Protein AF-A0A2P6QV59-F1 (afdb_monomer_lite)

Sequence (169 aa):
MADILKYQPGGKVEHHIDLLVSHLANWLEEEQGKNLLFHTFSNTGWLTYGVMLEKFQKHDPSVMGRIRGCIVDSAPVAAPDPQVWASGFSAAFLKKHSVATKGTTDASESGMDALVDSKAVVAPKPAVTEAALLLVLEKFFEVVLNLPTVNRYSILVLGSLVYFWIGNR

Secondary structure (DSSP, 8-state):
-GGGS---TT-HHHHHHHHHHHHHHHHHHSSTT--EEEEEEHHHHHHHHHHHHHHHHHH-HHHHTTEEEEEEES---SS--HHHHHHHHHHHHHHHT-GGGS--------------------PPPHHHHHHHHHHHHHHHHHHHHTSHHHHHHHHHHHHHHHHHHHHT-

InterPro domains:
  IPR008547 Protein of unknown function DUF829, TMEM53 [PF05705] (15-154)
  IPR008547 Protein of unknown function DUF829, TMEM53 [PTHR12265] (2-152)

Structure (mmCIF, N/CA/C/O backbone):
data_AF-A0A2P6QV59-F1
#
_entry.id   AF-A0A2P6QV59-F1
#
loop_
_atom_site.group_PDB
_atom_site.id
_atom_site.type_symbol
_atom_site.label_atom_id
_atom_site.label_alt_id
_atom_site.label_comp_id
_atom_site.label_asym_id
_atom_site.label_entity_id
_atom_site.label_seq_id
_atom_site.pdbx_PDB_ins_code
_atom_site.Cartn_x
_atom_site.Cartn_y
_atom_site.Cartn_z
_atom_site.occupancy
_atom_site.B_iso_or_equiv
_atom_site.auth_seq_id
_atom_site.auth_comp_id
_atom_site.auth_asym_id
_atom_site.auth_atom_id
_atom_site.pdbx_PDB_model_num
ATOM 1 N N . MET A 1 1 ? 25.075 -3.451 0.360 1.00 31.83 1 MET A N 1
ATOM 2 C CA . MET A 1 1 ? 24.140 -3.605 -0.784 1.00 31.83 1 MET A CA 1
ATOM 3 C C . MET A 1 1 ? 23.416 -4.958 -0.807 1.00 31.83 1 MET A C 1
ATOM 5 O O . MET A 1 1 ? 22.330 -5.010 -1.362 1.00 31.83 1 MET A O 1
ATOM 9 N N . ALA A 1 2 ? 23.940 -6.021 -0.177 1.00 36.75 2 ALA A N 1
ATOM 10 C CA . ALA A 1 2 ? 23.319 -7.356 -0.179 1.00 36.75 2 ALA A CA 1
ATOM 11 C C . ALA A 1 2 ? 22.010 -7.487 0.636 1.00 36.75 2 ALA A C 1
ATOM 13 O O . ALA A 1 2 ? 21.234 -8.405 0.388 1.00 36.75 2 ALA A O 1
ATOM 14 N N . ASP A 1 3 ? 21.731 -6.566 1.564 1.00 37.50 3 ASP A N 1
ATOM 15 C CA . ASP A 1 3 ? 20.544 -6.649 2.432 1.00 37.50 3 ASP A CA 1
ATOM 16 C C . ASP A 1 3 ? 19.242 -6.169 1.773 1.00 37.50 3 ASP A C 1
ATOM 18 O O . ASP A 1 3 ? 18.164 -6.426 2.295 1.00 37.50 3 ASP A O 1
ATOM 22 N N . ILE A 1 4 ? 19.316 -5.489 0.621 1.00 39.91 4 ILE A N 1
ATOM 23 C CA . ILE A 1 4 ? 18.132 -4.979 -0.101 1.00 39.91 4 ILE A CA 1
ATOM 24 C C . ILE A 1 4 ? 17.511 -6.059 -1.009 1.00 39.91 4 ILE A C 1
ATOM 26 O O . ILE A 1 4 ? 16.349 -5.953 -1.385 1.00 39.91 4 ILE A O 1
ATOM 30 N N . LEU A 1 5 ? 18.261 -7.120 -1.330 1.00 38.97 5 LEU A N 1
ATOM 31 C CA . LEU A 1 5 ? 17.834 -8.191 -2.243 1.00 38.97 5 LEU A CA 1
ATOM 32 C C . LEU A 1 5 ? 17.359 -9.467 -1.532 1.00 38.97 5 LEU A C 1
ATOM 34 O O . LEU A 1 5 ? 16.929 -10.409 -2.193 1.00 38.97 5 LEU A O 1
ATOM 38 N N . LYS A 1 6 ? 17.413 -9.522 -0.198 1.00 40.25 6 LYS A N 1
ATOM 39 C CA . LYS A 1 6 ? 16.851 -10.642 0.563 1.00 40.25 6 LYS A CA 1
ATOM 40 C C . LYS A 1 6 ? 15.413 -10.318 0.946 1.00 40.25 6 LYS A C 1
ATOM 42 O O . LYS A 1 6 ? 15.172 -9.704 1.981 1.00 40.25 6 LYS A O 1
ATOM 47 N N . TYR A 1 7 ? 14.458 -10.755 0.126 1.00 45.56 7 TYR A N 1
ATOM 48 C CA . TYR A 1 7 ? 13.090 -10.903 0.614 1.00 45.56 7 TYR A CA 1
ATOM 49 C C . TYR A 1 7 ? 13.104 -11.971 1.715 1.00 45.56 7 TYR A C 1
ATOM 51 O O . TYR A 1 7 ? 13.360 -13.146 1.453 1.00 45.56 7 TYR A O 1
ATOM 59 N N . GLN A 1 8 ? 12.903 -11.541 2.956 1.00 55.38 8 GLN A N 1
ATOM 60 C CA . GLN A 1 8 ? 12.655 -12.416 4.093 1.00 55.38 8 GLN A CA 1
ATOM 61 C C . GLN A 1 8 ? 11.207 -12.178 4.522 1.00 55.38 8 GLN A C 1
ATOM 63 O O . GLN A 1 8 ? 10.878 -11.032 4.838 1.00 55.38 8 GLN A O 1
ATOM 68 N N . PRO A 1 9 ? 10.348 -13.212 4.536 1.00 54.16 9 PRO A N 1
ATOM 69 C CA . PRO A 1 9 ? 9.088 -13.149 5.269 1.00 54.16 9 PRO A CA 1
ATOM 70 C C . PRO A 1 9 ? 9.377 -12.712 6.713 1.00 54.16 9 PRO A C 1
ATOM 72 O O . PRO A 1 9 ? 10.288 -13.252 7.342 1.00 54.16 9 PRO A O 1
ATOM 75 N N . GLY A 1 10 ? 8.674 -11.698 7.216 1.00 60.84 10 GLY A N 1
ATOM 76 C CA . GLY A 1 10 ? 8.990 -11.036 8.487 1.00 60.84 10 GLY A CA 1
ATOM 77 C C . GLY A 1 10 ? 10.141 -10.023 8.414 1.00 60.84 10 GLY A C 1
ATOM 78 O O . GLY A 1 10 ? 10.729 -9.672 9.436 1.00 60.84 10 GLY A O 1
ATOM 79 N N . GLY A 1 11 ? 10.506 -9.559 7.217 1.00 72.19 11 GLY A N 1
ATOM 80 C CA . GLY A 1 11 ? 11.561 -8.565 7.018 1.00 72.19 11 GLY A CA 1
ATOM 81 C C . GLY A 1 11 ? 11.230 -7.193 7.623 1.00 72.19 11 GLY A C 1
ATOM 82 O O . GLY A 1 11 ? 10.103 -6.914 8.030 1.00 72.19 11 GLY A O 1
ATOM 83 N N . LYS A 1 12 ? 12.216 -6.284 7.633 1.00 79.44 12 LYS A N 1
ATOM 84 C CA . LYS A 1 12 ? 12.111 -4.953 8.277 1.00 79.44 12 LYS A CA 1
ATOM 85 C C . LYS A 1 12 ? 10.857 -4.163 7.884 1.00 79.44 12 LYS A C 1
ATOM 87 O O . LYS A 1 12 ? 10.279 -3.486 8.724 1.00 79.44 12 LYS A O 1
ATOM 92 N N . VAL A 1 13 ? 10.443 -4.245 6.618 1.00 78.69 13 VAL A N 1
ATOM 93 C CA . VAL A 1 13 ? 9.254 -3.539 6.117 1.00 78.69 13 VAL A CA 1
ATOM 94 C C . VAL A 1 13 ? 7.976 -4.098 6.738 1.00 78.69 13 VAL A C 1
ATOM 96 O O . VAL A 1 13 ? 7.160 -3.323 7.224 1.00 78.69 13 VAL A O 1
ATOM 99 N N . GLU A 1 14 ? 7.816 -5.423 6.776 1.00 81.50 14 GLU A N 1
ATOM 100 C CA . GLU A 1 14 ? 6.646 -6.060 7.392 1.00 81.50 14 GLU A CA 1
ATOM 101 C C . GLU A 1 14 ? 6.580 -5.735 8.888 1.00 81.50 14 GLU A C 1
ATOM 103 O O . GLU A 1 14 ? 5.526 -5.328 9.372 1.00 81.50 14 GLU A O 1
ATOM 108 N N . HIS A 1 15 ? 7.724 -5.778 9.580 1.00 86.69 15 HIS A N 1
ATOM 109 C CA . HIS A 1 15 ? 7.818 -5.402 10.990 1.00 86.69 15 HIS A CA 1
ATOM 110 C C . HIS A 1 15 ? 7.430 -3.936 11.248 1.00 86.69 15 HIS A C 1
ATOM 112 O O . HIS A 1 15 ? 6.701 -3.644 12.192 1.00 86.69 15 HIS A O 1
ATOM 118 N N . HIS A 1 16 ? 7.873 -3.001 10.401 1.00 87.81 16 HIS A N 1
ATOM 119 C CA . HIS A 1 16 ? 7.471 -1.596 10.524 1.00 87.81 16 HIS A CA 1
ATOM 120 C C . HIS A 1 16 ? 5.971 -1.399 10.292 1.00 87.81 16 HIS A C 1
ATOM 122 O O . HIS A 1 16 ? 5.356 -0.581 10.974 1.00 87.81 16 HIS A O 1
ATOM 128 N N . ILE A 1 17 ? 5.373 -2.150 9.362 1.00 89.75 17 ILE A N 1
ATOM 129 C CA . ILE A 1 17 ? 3.924 -2.119 9.147 1.00 89.75 17 ILE A CA 1
ATOM 130 C C . ILE A 1 17 ? 3.196 -2.674 10.380 1.00 89.75 17 ILE A C 1
ATOM 132 O O . ILE A 1 17 ? 2.216 -2.073 10.809 1.00 89.75 17 ILE A O 1
ATOM 136 N N . ASP A 1 18 ? 3.678 -3.764 10.983 1.00 90.44 18 ASP A N 1
ATOM 137 C CA . ASP A 1 18 ? 3.095 -4.323 12.213 1.00 90.44 18 ASP A CA 1
ATOM 138 C C . ASP A 1 18 ? 3.140 -3.347 13.388 1.00 90.44 18 ASP A C 1
ATOM 140 O O . ASP A 1 18 ? 2.137 -3.164 14.083 1.00 90.44 18 ASP A O 1
ATOM 144 N N . LEU A 1 19 ? 4.277 -2.677 13.584 1.00 92.56 19 LEU A N 1
ATOM 145 C CA . LEU A 1 19 ? 4.409 -1.636 14.601 1.00 92.56 19 LEU A CA 1
ATOM 146 C C . LEU A 1 19 ? 3.448 -0.475 14.337 1.00 92.56 19 LEU A C 1
ATOM 148 O O . LEU A 1 19 ? 2.760 -0.038 15.255 1.00 92.56 19 LEU A O 1
ATOM 152 N N . LEU A 1 20 ? 3.353 -0.007 13.088 1.00 93.25 20 LEU A N 1
ATOM 153 C CA . LEU A 1 20 ? 2.441 1.075 12.718 1.00 93.25 20 LEU A CA 1
ATOM 154 C C . LEU A 1 20 ? 0.977 0.701 12.982 1.00 93.25 20 LEU A C 1
ATOM 156 O O . LEU A 1 20 ? 0.247 1.485 13.582 1.00 93.25 20 LEU A O 1
A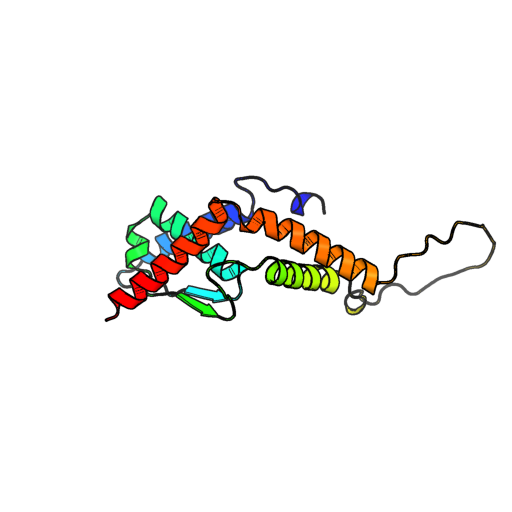TOM 160 N N . VAL A 1 21 ? 0.555 -0.493 12.565 1.00 93.19 21 VAL A N 1
ATOM 161 C CA . VAL A 1 21 ? -0.801 -1.014 12.799 1.00 93.19 21 VAL A CA 1
ATOM 162 C C . VAL A 1 21 ? -1.099 -1.084 14.295 1.00 93.19 21 VAL A C 1
ATOM 164 O O . VAL A 1 21 ? -2.137 -0.592 14.734 1.00 93.19 21 VAL A O 1
ATOM 167 N N . SER A 1 22 ? -0.167 -1.619 15.084 1.00 93.12 22 SER A N 1
ATOM 168 C CA . SER A 1 22 ? -0.324 -1.749 16.537 1.00 93.12 22 SER A CA 1
ATOM 169 C C . SER A 1 22 ? -0.407 -0.384 17.225 1.00 93.12 22 SER A C 1
ATOM 171 O O . SER A 1 22 ? -1.265 -0.163 18.074 1.00 93.12 22 SER A O 1
ATOM 173 N N . HIS A 1 23 ? 0.447 0.563 16.830 1.00 93.94 23 HIS A N 1
ATOM 174 C CA . HIS A 1 23 ? 0.428 1.920 17.372 1.00 93.94 23 HIS A CA 1
ATOM 175 C C . HIS A 1 23 ? -0.869 2.658 17.034 1.00 93.94 23 HIS A C 1
ATOM 177 O O . HIS A 1 23 ? -1.421 3.329 17.900 1.00 93.94 23 HIS A O 1
ATOM 183 N N . LEU A 1 24 ? -1.376 2.522 15.805 1.00 94.12 24 LEU A N 1
ATOM 184 C CA . LEU A 1 24 ? -2.640 3.143 15.407 1.00 94.12 24 LEU A CA 1
ATOM 185 C C . LEU A 1 24 ? -3.830 2.557 16.172 1.00 94.12 24 LEU A C 1
ATOM 187 O O . LEU A 1 24 ? -4.700 3.317 16.588 1.00 94.12 24 LEU A O 1
ATOM 191 N N . ALA A 1 25 ? -3.858 1.239 16.384 1.00 92.00 25 ALA A N 1
ATOM 192 C CA . ALA A 1 25 ? -4.894 0.591 17.186 1.00 92.00 25 ALA A CA 1
ATOM 193 C C . ALA A 1 25 ? -4.870 1.102 18.636 1.00 92.00 25 ALA A C 1
ATOM 195 O O . ALA A 1 25 ? -5.881 1.591 19.133 1.00 92.00 25 ALA A O 1
ATOM 196 N N . ASN A 1 26 ? -3.696 1.111 19.273 1.00 92.31 26 ASN A N 1
ATOM 197 C CA . ASN A 1 26 ? -3.542 1.622 20.638 1.00 92.31 26 ASN A CA 1
ATOM 198 C C . ASN A 1 26 ? -3.949 3.099 20.750 1.00 92.31 26 ASN A C 1
ATOM 200 O O . ASN A 1 26 ? -4.681 3.472 21.662 1.00 92.31 26 ASN A O 1
ATOM 204 N N . TRP A 1 27 ? -3.538 3.932 19.790 1.00 92.69 27 TRP A N 1
ATOM 205 C CA . TRP A 1 27 ? -3.870 5.357 19.778 1.00 92.69 27 TRP A CA 1
ATOM 206 C C . TRP A 1 27 ? -5.380 5.621 19.690 1.00 92.69 27 TRP A C 1
ATOM 208 O O . TRP A 1 27 ? -5.871 6.601 20.258 1.00 92.69 27 TRP A O 1
ATOM 218 N N . LEU A 1 28 ? -6.128 4.752 19.001 1.00 91.44 28 LEU A N 1
ATOM 219 C CA . LEU A 1 28 ? -7.589 4.821 18.941 1.00 91.44 28 LEU A CA 1
ATOM 220 C C . LEU A 1 28 ? -8.256 4.437 20.268 1.00 91.44 28 LEU A C 1
ATOM 222 O O . LEU A 1 28 ? -9.331 4.956 20.565 1.00 91.44 28 LEU A O 1
ATOM 226 N N . GLU A 1 29 ? -7.652 3.555 21.059 1.00 87.31 29 GLU A N 1
ATOM 227 C CA . GLU A 1 29 ? -8.196 3.130 22.355 1.00 87.31 29 GLU A CA 1
ATOM 228 C C . GLU A 1 29 ? -7.988 4.172 23.462 1.00 87.31 29 GLU A C 1
ATOM 230 O O . GLU A 1 29 ? -8.805 4.270 24.374 1.00 87.31 29 GLU A O 1
ATOM 235 N N . GLU A 1 30 ? -6.949 5.005 23.360 1.00 86.69 30 GLU A N 1
ATOM 236 C CA . GLU A 1 30 ? -6.632 6.033 24.363 1.00 86.69 30 GLU A CA 1
ATOM 237 C C . GLU A 1 30 ? -7.757 7.058 24.587 1.00 86.69 30 GLU A C 1
ATOM 239 O O . GLU A 1 30 ? -7.916 7.557 25.698 1.00 86.69 30 GLU A O 1
ATOM 244 N N . GLU A 1 31 ? -8.533 7.400 23.550 1.00 82.62 31 GLU A N 1
ATOM 245 C CA . GLU A 1 31 ? -9.630 8.370 23.664 1.00 82.62 31 GLU A CA 1
ATOM 246 C C . GLU A 1 31 ? -10.846 7.962 22.827 1.00 82.62 31 GLU A C 1
ATOM 248 O O . GLU A 1 31 ? -10.747 7.631 21.640 1.00 82.62 31 GLU A O 1
ATOM 253 N N . GLN A 1 32 ? -12.030 8.060 23.434 1.00 77.38 32 GLN A N 1
ATOM 254 C CA . GLN A 1 32 ? -13.289 7.820 22.737 1.00 77.38 32 GLN A CA 1
ATOM 255 C C . GLN A 1 32 ? -13.541 8.913 21.687 1.00 77.38 32 GLN A C 1
ATOM 257 O O . GLN A 1 32 ? -13.451 10.104 21.972 1.00 77.38 32 GLN A O 1
ATOM 262 N N . GLY A 1 33 ? -13.885 8.500 20.464 1.00 84.12 33 GLY A N 1
ATOM 263 C CA . GLY A 1 33 ? -14.231 9.401 19.356 1.00 84.12 33 GLY A CA 1
ATOM 264 C C . GLY A 1 33 ? -13.126 9.629 18.318 1.00 84.12 33 GLY A C 1
ATOM 265 O O . GLY A 1 33 ? -13.407 10.205 17.263 1.00 84.12 33 GLY A O 1
ATOM 266 N N . LYS A 1 34 ? -11.900 9.137 18.551 1.00 92.81 34 LYS A N 1
ATOM 267 C CA . LYS A 1 34 ? -10.838 9.146 17.534 1.00 92.81 34 LYS A CA 1
ATOM 268 C C . LYS A 1 34 ? -11.208 8.259 16.345 1.00 92.81 34 LYS A C 1
ATOM 270 O O . LYS A 1 34 ? -11.795 7.187 16.495 1.00 92.81 34 LYS A O 1
ATOM 275 N N . ASN A 1 35 ? -10.831 8.720 15.160 1.00 93.00 35 ASN A N 1
ATOM 276 C CA . ASN A 1 35 ? -11.104 8.072 13.887 1.00 93.00 35 ASN A CA 1
ATOM 277 C C . ASN A 1 35 ? -9.886 8.194 12.963 1.00 93.00 35 ASN A C 1
ATOM 279 O O . ASN A 1 35 ? -9.108 9.140 13.085 1.00 93.00 35 ASN A O 1
ATOM 283 N N . LEU A 1 36 ? -9.745 7.266 12.014 1.00 93.62 36 LEU A N 1
ATOM 284 C CA . LEU A 1 36 ? -8.664 7.269 11.027 1.00 93.62 36 LEU A CA 1
ATOM 285 C C . LEU A 1 36 ? -9.163 7.728 9.659 1.00 93.62 36 LEU A C 1
ATOM 287 O O . LEU A 1 36 ? -10.169 7.233 9.150 1.00 93.62 36 LEU A O 1
ATOM 291 N N . LEU A 1 37 ? -8.407 8.625 9.035 1.00 93.38 37 LEU A N 1
ATOM 292 C CA . LEU A 1 37 ? -8.515 8.950 7.618 1.00 93.38 37 LEU A CA 1
ATOM 293 C C . LEU A 1 37 ? -7.142 8.727 6.992 1.00 93.38 37 LEU A C 1
ATOM 295 O O . LEU A 1 37 ? -6.162 9.341 7.412 1.00 93.38 37 LEU A O 1
ATOM 299 N N . PHE A 1 38 ? -7.068 7.845 6.001 1.00 92.81 38 PHE A N 1
ATOM 300 C CA . PHE A 1 38 ? -5.817 7.582 5.300 1.00 92.81 38 PHE A CA 1
ATOM 301 C C . PHE A 1 38 ? -5.691 8.472 4.070 1.00 92.81 38 PHE A C 1
ATOM 303 O O . PHE A 1 38 ? -6.673 8.751 3.386 1.00 92.81 38 PHE A O 1
ATOM 310 N N . HIS A 1 39 ? -4.470 8.893 3.767 1.00 91.44 39 HIS A N 1
ATOM 311 C CA . HIS A 1 39 ? -4.125 9.480 2.483 1.00 91.44 39 HIS A CA 1
ATOM 312 C C . HIS A 1 39 ? -2.977 8.664 1.901 1.00 91.44 39 HIS A C 1
ATOM 314 O O . HIS A 1 39 ? -1.900 8.570 2.489 1.00 91.44 39 HIS A O 1
ATOM 320 N N . THR A 1 40 ? -3.242 8.022 0.771 1.00 88.31 40 THR A N 1
ATOM 321 C CA . THR A 1 40 ? -2.282 7.183 0.061 1.00 88.31 40 THR A CA 1
ATOM 322 C C . THR A 1 40 ? -1.829 7.897 -1.195 1.00 88.31 40 THR A C 1
ATOM 324 O O . THR A 1 40 ? -2.644 8.469 -1.915 1.00 88.31 40 THR A O 1
ATOM 327 N N . PHE A 1 41 ? -0.524 7.849 -1.445 1.00 84.06 41 PHE A N 1
ATOM 328 C CA . PHE A 1 41 ? 0.085 8.402 -2.643 1.00 84.06 41 PHE A CA 1
ATOM 329 C C . PHE A 1 41 ? 0.779 7.291 -3.424 1.00 84.06 41 PHE A C 1
ATOM 331 O O . PHE A 1 41 ? 1.560 6.530 -2.842 1.00 84.06 41 PHE A O 1
ATOM 338 N N . SER A 1 42 ? 0.556 7.233 -4.739 1.00 76.19 42 SER A N 1
ATOM 339 C CA . SER A 1 42 ? 1.106 6.220 -5.659 1.00 76.19 42 SER A CA 1
ATOM 340 C C . SER A 1 42 ? 0.704 4.763 -5.366 1.00 76.19 42 SER A C 1
ATOM 342 O O . SER A 1 42 ? 0.180 4.420 -4.304 1.00 76.19 42 SER A O 1
ATOM 344 N N . ASN A 1 43 ? 0.996 3.866 -6.309 1.00 75.94 43 ASN A N 1
ATOM 345 C CA . ASN A 1 43 ? 0.673 2.438 -6.199 1.00 75.94 43 ASN A CA 1
ATOM 346 C C . ASN A 1 43 ? 1.252 1.766 -4.949 1.00 75.94 43 ASN A C 1
ATOM 348 O O . ASN A 1 43 ? 0.613 0.902 -4.351 1.00 75.94 43 ASN A O 1
ATOM 352 N N . THR A 1 44 ? 2.442 2.183 -4.513 1.00 81.31 44 THR A N 1
ATOM 353 C CA . THR A 1 44 ? 3.063 1.646 -3.298 1.00 81.31 44 THR A CA 1
ATOM 354 C C . THR A 1 44 ? 2.281 2.043 -2.048 1.00 81.31 44 THR A C 1
ATOM 356 O O . THR A 1 44 ? 2.104 1.220 -1.148 1.00 81.31 44 THR A O 1
ATOM 359 N N . GLY A 1 45 ? 1.785 3.285 -1.987 1.00 84.44 45 GLY A N 1
ATOM 360 C CA . GLY A 1 45 ? 0.963 3.762 -0.874 1.00 84.44 45 GLY A CA 1
ATOM 361 C C . GLY A 1 45 ? -0.360 3.007 -0.792 1.00 84.44 45 GLY A C 1
ATOM 362 O O . GLY A 1 45 ? -0.737 2.536 0.279 1.00 84.44 45 GLY A O 1
ATOM 363 N N . TRP A 1 46 ? -1.007 2.812 -1.941 1.00 79.94 46 TRP A N 1
ATOM 364 C CA . TRP A 1 46 ? -2.217 2.000 -2.067 1.00 79.94 46 TRP A CA 1
ATOM 365 C C . TRP A 1 46 ? -2.018 0.555 -1.590 1.00 79.94 46 TRP A C 1
ATOM 367 O O . TRP A 1 46 ? -2.794 0.051 -0.778 1.00 79.94 46 TRP A O 1
ATOM 377 N N . LEU A 1 47 ? -0.953 -0.112 -2.048 1.00 82.31 47 LEU A N 1
ATOM 378 C CA . LEU A 1 47 ? -0.663 -1.494 -1.661 1.00 82.31 47 LEU A CA 1
ATOM 379 C C . LEU A 1 47 ? -0.370 -1.597 -0.160 1.00 82.31 47 LEU A C 1
ATOM 381 O O . LEU A 1 47 ? -0.881 -2.493 0.508 1.00 82.31 47 LEU A O 1
ATOM 385 N N . THR A 1 48 ? 0.393 -0.646 0.384 1.00 87.69 48 THR A N 1
ATOM 386 C CA . THR A 1 48 ? 0.690 -0.584 1.822 1.00 87.69 48 THR A CA 1
ATOM 387 C C . THR A 1 48 ? -0.591 -0.437 2.639 1.00 87.69 48 THR A C 1
ATOM 389 O O . THR A 1 48 ? -0.768 -1.141 3.631 1.00 87.69 48 THR A O 1
ATOM 392 N N . TYR A 1 49 ? -1.521 0.413 2.196 1.00 89.12 49 TYR A N 1
ATOM 393 C CA . TYR A 1 49 ? -2.827 0.544 2.835 1.00 89.12 49 TYR A CA 1
ATOM 394 C C . TYR A 1 49 ? -3.622 -0.768 2.802 1.00 89.12 49 TYR A C 1
ATOM 396 O O . TYR A 1 49 ? -4.162 -1.171 3.829 1.00 89.12 49 TYR A O 1
ATOM 404 N N . GLY A 1 50 ? -3.618 -1.500 1.683 1.00 87.62 50 GLY A N 1
ATOM 405 C CA . GLY A 1 50 ? -4.232 -2.831 1.603 1.00 87.62 50 GLY A CA 1
ATOM 406 C C . GLY A 1 50 ? -3.643 -3.844 2.589 1.00 87.62 50 GLY A C 1
ATOM 407 O O . GLY A 1 50 ? -4.389 -4.586 3.229 1.00 87.62 50 GLY A O 1
ATOM 408 N N . VAL A 1 51 ? -2.320 -3.836 2.773 1.00 88.88 51 VAL A N 1
ATOM 409 C CA . VAL A 1 51 ? -1.643 -4.673 3.781 1.00 88.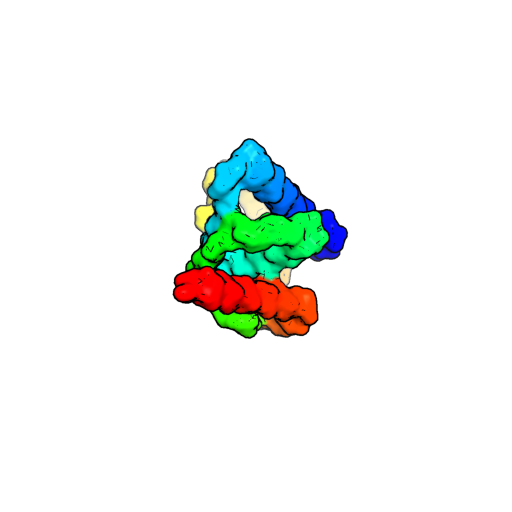88 51 VAL A CA 1
ATOM 410 C C . VAL A 1 51 ? -2.063 -4.273 5.199 1.00 88.88 51 VAL A C 1
ATOM 412 O O . VAL A 1 51 ? -2.332 -5.143 6.029 1.00 88.88 51 VAL A O 1
ATOM 415 N N . MET A 1 52 ? -2.156 -2.971 5.487 1.00 90.75 52 MET A N 1
ATOM 416 C CA . MET A 1 52 ? -2.622 -2.478 6.788 1.00 90.75 52 MET A CA 1
ATOM 417 C C . MET A 1 52 ? -4.070 -2.889 7.066 1.00 90.75 52 MET A C 1
ATOM 419 O O . MET A 1 52 ? -4.353 -3.363 8.162 1.00 90.75 52 MET A O 1
ATOM 423 N N . LEU A 1 53 ? -4.969 -2.772 6.082 1.00 90.50 53 LEU A N 1
ATOM 424 C CA . LEU A 1 53 ? -6.360 -3.220 6.211 1.00 90.50 53 LEU A CA 1
ATOM 425 C C . LEU A 1 53 ? -6.454 -4.714 6.519 1.00 90.50 53 LEU A C 1
ATOM 427 O O . LEU A 1 53 ? -7.211 -5.106 7.405 1.00 90.50 53 LEU A O 1
ATOM 431 N N . GLU A 1 54 ? -5.669 -5.550 5.832 1.00 88.19 54 GLU A N 1
ATOM 432 C CA . GLU A 1 54 ? -5.639 -6.986 6.117 1.00 88.19 54 GLU A CA 1
ATOM 433 C C . GLU A 1 54 ? -5.181 -7.260 7.560 1.00 88.19 54 GLU A C 1
ATOM 435 O O . GLU A 1 54 ? -5.757 -8.109 8.244 1.00 88.19 54 GLU A O 1
ATOM 440 N N . LYS A 1 55 ? -4.168 -6.531 8.046 1.00 90.50 55 LYS A N 1
ATOM 441 C CA . LYS A 1 55 ? -3.671 -6.673 9.420 1.00 90.50 55 LYS A CA 1
ATOM 442 C C . LYS A 1 55 ? -4.693 -6.188 10.449 1.00 90.50 55 LYS A C 1
ATOM 444 O O . LYS A 1 55 ? -4.948 -6.924 11.397 1.00 90.50 55 LYS A O 1
ATOM 449 N N . PHE A 1 56 ? -5.336 -5.035 10.249 1.00 91.31 56 PHE A N 1
ATOM 450 C CA . PHE A 1 56 ? -6.430 -4.584 11.119 1.00 91.31 56 PHE A CA 1
ATOM 451 C C . PHE A 1 56 ? -7.547 -5.627 11.177 1.00 91.31 56 PHE A C 1
ATOM 453 O O . PHE A 1 56 ? -7.937 -6.046 12.259 1.00 91.31 56 PHE A O 1
ATOM 460 N N . GLN A 1 57 ? -7.988 -6.144 10.028 1.00 87.94 57 GLN A N 1
ATOM 461 C CA . GLN A 1 57 ? -9.044 -7.153 9.979 1.00 87.94 57 GLN A CA 1
ATOM 462 C C . GLN A 1 57 ? -8.682 -8.452 10.720 1.00 87.94 57 GLN A C 1
ATOM 464 O O . GLN A 1 57 ? -9.568 -9.099 11.273 1.00 87.94 57 GLN A O 1
ATOM 469 N N . LYS A 1 58 ? -7.407 -8.860 10.721 1.00 86.94 58 LYS A N 1
ATOM 470 C CA . LYS A 1 58 ? -6.954 -10.086 11.399 1.00 86.94 58 LYS A CA 1
ATOM 471 C C . LYS A 1 58 ? -6.698 -9.896 12.893 1.00 86.94 58 LYS A C 1
ATOM 473 O O . LYS A 1 58 ? -6.970 -10.817 13.656 1.00 86.94 58 LYS A O 1
ATOM 478 N N . HIS A 1 59 ? -6.130 -8.759 13.291 1.00 84.06 59 HIS A N 1
ATOM 479 C CA . HIS A 1 59 ? -5.651 -8.535 14.657 1.00 84.06 59 HIS A CA 1
ATOM 480 C C . HIS A 1 59 ? -6.656 -7.794 15.534 1.00 84.06 59 HIS A C 1
ATOM 482 O O . HIS A 1 59 ? -6.851 -8.186 16.680 1.00 84.06 59 HIS A O 1
ATOM 488 N N . ASP A 1 60 ? -7.297 -6.752 15.006 1.00 82.56 60 ASP A N 1
ATOM 489 C CA . ASP A 1 60 ? -8.280 -5.959 15.738 1.00 82.56 60 ASP A CA 1
ATOM 490 C C . ASP A 1 60 ? -9.367 -5.422 14.789 1.00 82.56 60 ASP A C 1
ATOM 492 O O . ASP A 1 60 ? -9.282 -4.298 14.274 1.00 82.56 60 ASP A O 1
ATOM 496 N N . PRO A 1 61 ? -10.418 -6.226 14.540 1.00 84.62 61 PRO A N 1
ATOM 497 C CA . PRO A 1 61 ? -11.504 -5.845 13.647 1.00 84.62 61 PRO A CA 1
ATOM 498 C C . PRO A 1 61 ? -12.245 -4.575 14.080 1.00 84.62 61 PRO A C 1
ATOM 500 O O . PRO A 1 61 ? -12.893 -3.946 13.244 1.00 84.62 61 PRO A O 1
ATOM 503 N N . SER A 1 62 ? -12.171 -4.181 15.358 1.00 86.50 62 SER A N 1
ATOM 504 C CA . SER A 1 62 ? -12.871 -2.995 15.865 1.00 86.50 62 SER A CA 1
ATOM 505 C C . SER A 1 62 ? -12.334 -1.703 15.236 1.00 86.50 62 SER A C 1
ATOM 507 O O . SER A 1 62 ? -13.104 -0.780 14.951 1.00 86.50 62 SER A O 1
ATOM 509 N N . VAL A 1 63 ? -11.037 -1.681 14.900 1.00 89.88 63 VAL A N 1
ATOM 510 C CA . VAL A 1 63 ? -10.372 -0.562 14.221 1.00 89.88 63 VAL A CA 1
ATOM 511 C C . VAL A 1 63 ? -11.002 -0.284 12.859 1.00 89.88 63 VAL A C 1
ATOM 513 O O . VAL A 1 63 ? -11.132 0.878 12.475 1.00 89.88 63 VAL A O 1
ATOM 516 N N . MET A 1 64 ? -11.470 -1.319 12.150 1.00 88.81 64 MET A N 1
ATOM 517 C CA . MET A 1 64 ? -12.094 -1.167 10.829 1.00 88.81 64 MET A CA 1
ATOM 518 C C . MET A 1 64 ? -13.321 -0.249 10.868 1.00 88.81 64 MET A C 1
ATOM 520 O O . MET A 1 64 ? -13.538 0.512 9.928 1.00 88.81 64 MET A O 1
ATOM 524 N N . GLY A 1 65 ? -14.086 -0.261 11.967 1.00 88.00 65 GLY A N 1
ATOM 525 C CA . GLY A 1 65 ? -15.238 0.626 12.159 1.00 88.00 65 GLY A CA 1
ATOM 526 C C . GLY A 1 65 ? -14.870 2.086 12.450 1.00 88.00 65 GLY A C 1
ATOM 527 O O . GLY A 1 65 ? -15.714 2.974 12.319 1.00 88.00 65 GLY A O 1
ATOM 528 N N . ARG A 1 66 ? -13.613 2.352 12.828 1.00 90.81 66 ARG A N 1
ATOM 529 C CA . ARG A 1 66 ? -13.092 3.697 13.121 1.00 90.81 66 ARG A CA 1
ATOM 530 C C . ARG A 1 66 ? -12.347 4.325 11.943 1.00 90.81 66 ARG A C 1
ATOM 532 O O . ARG A 1 66 ? -11.988 5.502 11.997 1.00 90.81 66 ARG A O 1
ATOM 539 N N . ILE A 1 67 ? -12.123 3.581 10.862 1.00 92.69 67 ILE A N 1
ATOM 540 C CA . ILE A 1 67 ? -11.625 4.137 9.601 1.00 92.69 67 ILE A CA 1
ATOM 541 C C . ILE A 1 67 ? -12.801 4.828 8.904 1.00 92.69 67 ILE A C 1
ATOM 543 O O . ILE A 1 67 ? -13.854 4.229 8.728 1.00 92.69 67 ILE A O 1
ATOM 547 N N . ARG A 1 68 ? -12.657 6.101 8.530 1.00 91.81 68 ARG A N 1
ATOM 548 C CA . ARG A 1 68 ? -13.731 6.904 7.902 1.00 91.81 68 ARG A CA 1
ATOM 549 C C . ARG A 1 68 ? -13.562 7.047 6.399 1.00 91.81 68 ARG A C 1
ATOM 551 O O . ARG A 1 68 ? -14.479 7.493 5.716 1.00 91.81 68 ARG A O 1
ATOM 558 N N . GLY A 1 69 ? -12.397 6.664 5.890 1.00 88.38 69 GLY A N 1
ATOM 559 C CA . GLY A 1 69 ? -12.116 6.624 4.468 1.00 88.38 69 GLY A CA 1
ATOM 560 C C . GLY A 1 69 ? -10.626 6.586 4.164 1.00 88.38 69 GLY A C 1
ATOM 561 O O . GLY A 1 69 ? -9.771 6.580 5.058 1.00 88.38 69 GLY A O 1
ATOM 562 N N . CYS A 1 70 ? -10.335 6.589 2.869 1.00 88.88 70 CYS A N 1
ATOM 563 C CA . CYS A 1 70 ? -8.996 6.703 2.322 1.00 88.88 70 CYS A CA 1
ATOM 564 C C . CYS A 1 70 ? -9.037 7.600 1.083 1.00 88.88 70 CYS A C 1
ATOM 566 O O . CYS A 1 70 ? -9.806 7.342 0.158 1.00 88.88 70 CYS A O 1
ATOM 568 N N . ILE A 1 71 ? -8.206 8.639 1.059 1.00 87.75 71 ILE A N 1
ATOM 569 C CA . ILE A 1 71 ? -7.932 9.442 -0.132 1.00 87.75 71 ILE A CA 1
ATOM 570 C C . ILE A 1 71 ? -6.817 8.747 -0.905 1.00 87.75 71 ILE A C 1
ATOM 572 O O . ILE A 1 71 ? -5.830 8.283 -0.328 1.00 87.75 71 ILE A O 1
ATOM 576 N N . VAL A 1 72 ? -7.000 8.649 -2.212 1.00 81.31 72 VAL A N 1
ATOM 577 C CA . VAL A 1 72 ? -6.108 7.921 -3.107 1.00 81.31 72 VAL A CA 1
ATOM 578 C C . VAL A 1 72 ? -5.650 8.911 -4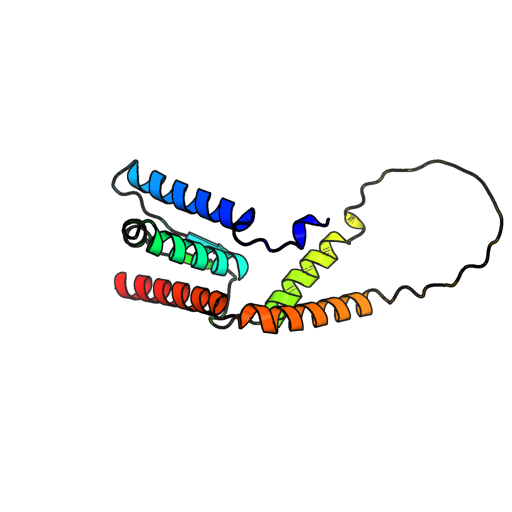.156 1.00 81.31 72 VAL A C 1
ATOM 580 O O . VAL A 1 72 ? -6.387 9.230 -5.086 1.00 81.31 72 VAL A O 1
ATOM 583 N N . ASP A 1 73 ? -4.456 9.448 -3.952 1.00 80.12 73 ASP A N 1
ATOM 584 C CA . ASP A 1 73 ? -3.850 10.424 -4.841 1.00 80.12 73 ASP A CA 1
ATOM 585 C C . ASP A 1 73 ? -2.787 9.734 -5.697 1.00 80.12 73 ASP A C 1
ATOM 587 O O . ASP A 1 73 ? -1.918 9.010 -5.204 1.00 80.12 73 ASP A O 1
ATOM 591 N N . SER A 1 74 ? -2.864 9.940 -7.011 1.00 71.25 74 SER A N 1
ATOM 592 C CA . SER A 1 74 ? -1.839 9.495 -7.961 1.00 71.25 74 SER A CA 1
ATOM 593 C C . SER A 1 74 ? -1.526 7.983 -7.925 1.00 71.25 74 SER A C 1
ATOM 595 O O . SER A 1 74 ? -0.478 7.552 -8.404 1.00 71.25 74 SER A O 1
ATOM 597 N N . ALA A 1 75 ? -2.421 7.165 -7.363 1.00 56.34 75 ALA A N 1
ATOM 598 C CA . ALA A 1 75 ? -2.324 5.709 -7.247 1.00 56.34 75 ALA A CA 1
ATOM 599 C C . ALA A 1 75 ? -3.478 5.055 -8.037 1.00 56.34 75 ALA A C 1
ATOM 601 O O . ALA A 1 75 ? -4.604 5.054 -7.535 1.00 56.34 75 ALA A O 1
ATOM 602 N N . PRO A 1 76 ? -3.271 4.577 -9.284 1.00 58.66 76 PRO A N 1
ATOM 603 C CA . PRO A 1 76 ? -4.381 4.229 -10.163 1.00 58.66 76 PRO A CA 1
ATOM 604 C C . PRO A 1 76 ? -4.485 2.730 -10.512 1.00 58.66 76 PRO A C 1
ATOM 606 O O . PRO A 1 76 ? -3.508 1.989 -10.513 1.00 58.66 76 PRO A O 1
ATOM 609 N N . VAL A 1 77 ? -5.705 2.360 -10.928 1.00 56.75 77 VAL A N 1
ATOM 610 C CA . VAL A 1 77 ? -6.133 1.105 -11.582 1.00 56.75 77 VAL A CA 1
ATOM 611 C C . VAL A 1 77 ? -6.196 -0.135 -10.670 1.00 56.75 77 VAL A C 1
ATOM 613 O O . VAL A 1 77 ? -5.207 -0.610 -10.128 1.00 56.75 77 VAL A O 1
ATOM 616 N N . ALA A 1 78 ? -7.405 -0.708 -10.562 1.00 57.09 78 ALA A N 1
ATOM 617 C CA . ALA A 1 78 ? -7.705 -1.970 -9.867 1.00 57.09 78 ALA A CA 1
ATOM 618 C C . ALA A 1 78 ? -6.782 -3.136 -10.275 1.00 57.09 78 ALA A C 1
ATOM 620 O O . ALA A 1 78 ? -6.484 -4.016 -9.469 1.00 57.09 78 ALA A O 1
ATOM 621 N N . ALA A 1 79 ? -6.340 -3.112 -11.532 1.00 66.75 79 ALA A N 1
ATOM 622 C CA . ALA A 1 79 ? -5.334 -3.987 -12.103 1.00 66.75 79 ALA A CA 1
ATOM 623 C C . ALA A 1 79 ? -3.990 -3.236 -12.181 1.00 66.75 79 ALA A C 1
ATOM 625 O O . ALA A 1 79 ? -3.855 -2.317 -12.991 1.00 66.75 79 ALA A O 1
ATOM 626 N N . PRO A 1 80 ? -3.001 -3.587 -11.348 1.00 70.69 80 PRO A N 1
ATOM 627 C CA . PRO A 1 80 ? -1.705 -2.930 -11.388 1.00 70.69 80 PRO A CA 1
ATOM 628 C C . PRO A 1 80 ? -0.988 -3.226 -12.718 1.00 70.69 80 PRO A C 1
ATOM 630 O O . PRO A 1 80 ? -0.830 -4.382 -13.103 1.00 70.69 80 PRO A O 1
ATOM 633 N N . ASP A 1 81 ? -0.553 -2.171 -13.411 1.00 81.31 81 ASP A N 1
ATOM 634 C CA . ASP A 1 81 ? 0.144 -2.253 -14.702 1.00 81.31 81 ASP A CA 1
ATOM 635 C C . ASP A 1 81 ? 1.664 -2.452 -14.500 1.00 81.31 81 ASP A C 1
ATOM 637 O O . ASP A 1 81 ? 2.319 -1.576 -13.913 1.00 81.31 81 ASP A O 1
ATOM 641 N N . PRO A 1 82 ? 2.255 -3.561 -14.992 1.00 84.56 82 PRO A N 1
ATOM 642 C CA . PRO A 1 82 ? 3.695 -3.804 -14.925 1.00 84.56 82 PRO A CA 1
ATOM 643 C C . PRO A 1 82 ? 4.553 -2.669 -15.488 1.00 84.56 82 PRO A C 1
ATOM 645 O O . PRO A 1 82 ? 5.611 -2.382 -14.927 1.00 84.56 82 PRO A O 1
ATOM 648 N N . GLN A 1 83 ? 4.099 -1.989 -16.545 1.00 84.88 83 GLN A N 1
ATOM 649 C CA . GLN A 1 83 ? 4.855 -0.916 -17.189 1.00 84.88 83 GLN A CA 1
ATOM 650 C C . GLN A 1 83 ? 4.965 0.323 -16.294 1.00 84.88 83 GLN A C 1
ATOM 652 O O . GLN A 1 83 ? 6.031 0.943 -16.202 1.00 84.88 83 GLN A O 1
ATOM 657 N N . VAL A 1 84 ? 3.890 0.663 -15.577 1.00 82.31 84 VAL A N 1
ATOM 658 C CA . VAL A 1 84 ? 3.869 1.787 -14.627 1.00 82.31 84 VAL A CA 1
ATOM 659 C C . VAL A 1 84 ? 4.849 1.537 -13.479 1.00 82.31 84 VAL A C 1
ATOM 661 O O . VAL A 1 84 ? 5.639 2.417 -13.126 1.00 82.31 84 VAL A O 1
ATOM 664 N N . TRP A 1 85 ? 4.843 0.325 -12.920 1.00 83.94 85 TRP A N 1
ATOM 665 C CA . TRP A 1 85 ? 5.770 -0.064 -11.855 1.00 83.94 85 TRP A CA 1
ATOM 666 C C . TRP A 1 85 ? 7.220 -0.087 -12.342 1.00 83.94 85 TRP A C 1
ATOM 668 O O . TRP A 1 85 ? 8.094 0.508 -11.707 1.00 83.94 85 TRP A O 1
ATOM 678 N N . ALA A 1 86 ? 7.477 -0.704 -13.496 1.00 86.00 86 ALA A N 1
ATOM 679 C CA . ALA A 1 86 ? 8.807 -0.773 -14.085 1.00 86.00 86 ALA A CA 1
ATOM 680 C C . ALA A 1 86 ? 9.390 0.614 -14.367 1.00 86.00 86 ALA A C 1
ATOM 682 O O . ALA A 1 86 ? 10.538 0.879 -14.011 1.00 86.00 86 ALA A O 1
ATOM 683 N N . SER A 1 87 ? 8.587 1.523 -14.921 1.00 83.19 87 SER A N 1
ATOM 684 C CA . SER A 1 87 ? 8.999 2.901 -15.204 1.00 83.19 87 SER A CA 1
ATOM 685 C C . SER A 1 87 ? 9.340 3.668 -13.925 1.00 83.19 87 SER A C 1
ATOM 687 O O . SER A 1 87 ? 10.387 4.312 -13.852 1.00 83.19 87 SER A O 1
ATOM 689 N N . GLY A 1 88 ? 8.506 3.556 -12.883 1.00 83.56 88 GLY A N 1
ATOM 690 C CA . GLY A 1 88 ? 8.751 4.211 -11.596 1.00 83.56 88 GLY A CA 1
ATOM 691 C C . GLY A 1 88 ? 10.034 3.725 -10.915 1.00 83.56 88 GLY A C 1
ATOM 692 O O . GLY A 1 88 ? 10.842 4.531 -10.445 1.00 83.56 88 GLY A O 1
ATOM 693 N N . PHE A 1 89 ? 10.264 2.409 -10.910 1.00 82.88 89 PHE A N 1
ATOM 694 C CA . PHE A 1 89 ? 11.482 1.826 -10.347 1.00 82.88 89 PHE A CA 1
ATOM 695 C C . PHE A 1 89 ? 12.717 2.129 -11.195 1.00 82.88 89 PHE A C 1
ATOM 697 O O . PHE A 1 89 ? 13.750 2.490 -10.631 1.00 82.88 89 PHE A O 1
ATOM 704 N N . SER A 1 90 ? 12.620 2.045 -12.525 1.00 84.62 90 SER A N 1
ATOM 705 C CA . SER A 1 90 ? 13.718 2.395 -13.432 1.00 84.62 90 SER A CA 1
ATOM 706 C C . SER A 1 90 ? 14.163 3.839 -13.198 1.00 84.62 90 SER A C 1
ATOM 708 O O . SER A 1 90 ? 15.335 4.087 -12.923 1.00 84.62 90 SER A O 1
ATOM 710 N N . ALA A 1 91 ? 13.220 4.785 -13.140 1.00 83.62 91 ALA A N 1
ATOM 711 C CA . ALA A 1 91 ? 13.513 6.182 -12.830 1.00 83.62 91 ALA A CA 1
ATOM 712 C C . ALA A 1 91 ? 14.188 6.354 -11.457 1.00 83.62 91 ALA A C 1
ATOM 714 O O . ALA A 1 91 ? 15.147 7.116 -11.330 1.00 83.62 91 ALA A O 1
ATOM 715 N N . ALA A 1 92 ? 13.739 5.632 -10.426 1.00 81.12 92 ALA A N 1
ATOM 716 C CA . ALA A 1 92 ? 14.347 5.685 -9.097 1.00 81.12 92 ALA A CA 1
ATOM 717 C C . ALA A 1 92 ? 15.780 5.118 -9.070 1.00 81.12 92 ALA A C 1
ATOM 719 O O . ALA A 1 92 ? 16.649 5.689 -8.405 1.00 81.12 92 ALA A O 1
ATOM 720 N N . PHE A 1 93 ? 16.046 4.023 -9.789 1.00 77.94 93 PHE A N 1
ATOM 721 C CA . PHE A 1 93 ? 17.389 3.454 -9.919 1.00 77.94 93 PHE A CA 1
ATOM 722 C C . PHE A 1 93 ? 18.313 4.380 -10.710 1.00 77.94 93 PHE A C 1
ATOM 724 O O . PHE A 1 93 ? 19.403 4.697 -10.239 1.00 77.94 93 PHE A O 1
ATOM 731 N N . LEU A 1 94 ? 17.863 4.890 -11.854 1.00 78.19 94 LEU A N 1
ATOM 732 C CA . LEU A 1 94 ? 18.647 5.791 -12.700 1.00 78.19 94 LEU A CA 1
ATOM 733 C C . LEU A 1 94 ? 18.925 7.131 -12.008 1.00 78.19 94 LEU A C 1
ATOM 735 O O . LEU A 1 94 ? 20.044 7.640 -12.072 1.00 78.19 94 LEU A O 1
ATOM 739 N N . LYS A 1 95 ? 17.966 7.659 -11.234 1.00 67.56 95 LYS A N 1
ATOM 740 C CA . LYS A 1 95 ? 18.163 8.864 -10.413 1.00 67.56 95 LYS A CA 1
ATOM 741 C C . LYS A 1 95 ? 19.261 8.682 -9.359 1.00 67.56 95 LYS A C 1
ATOM 743 O O . LYS A 1 95 ? 19.996 9.630 -9.100 1.00 67.56 95 LYS A O 1
ATOM 748 N N . LYS A 1 96 ? 19.428 7.478 -8.792 1.00 58.06 96 LYS A N 1
ATOM 749 C CA . LYS A 1 96 ? 20.518 7.158 -7.844 1.00 58.06 96 LYS A CA 1
ATOM 750 C C . LYS A 1 96 ? 21.905 7.094 -8.496 1.00 58.06 96 LYS A C 1
ATOM 752 O O . LYS A 1 96 ? 22.900 7.160 -7.780 1.00 58.06 96 LYS A O 1
ATOM 7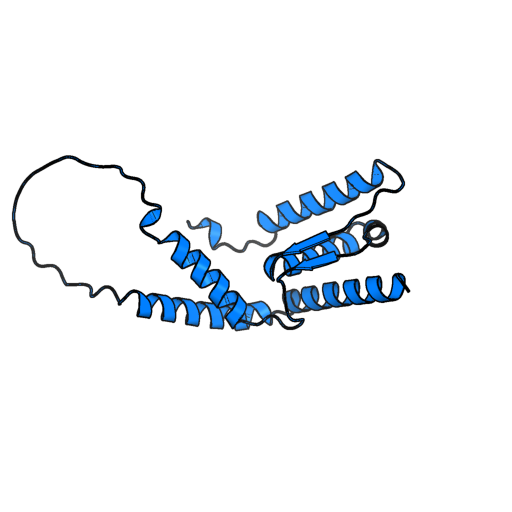57 N N . HIS A 1 97 ? 21.979 6.994 -9.823 1.00 51.72 97 HIS A N 1
ATOM 758 C CA . HIS A 1 97 ? 23.229 6.972 -10.588 1.00 51.72 97 HIS A CA 1
ATOM 759 C C . HIS A 1 97 ? 23.567 8.315 -11.262 1.00 51.72 97 HIS A C 1
ATOM 761 O O . HIS A 1 97 ? 24.590 8.412 -11.940 1.00 51.72 97 HIS A O 1
ATOM 767 N N . SER A 1 98 ? 22.761 9.366 -11.059 1.00 42.44 98 SER A N 1
ATOM 768 C CA . SER A 1 98 ? 23.040 10.695 -11.613 1.00 42.44 98 SER A CA 1
ATOM 769 C C . SER A 1 98 ? 24.276 11.336 -10.966 1.00 42.44 98 SER A C 1
ATOM 771 O O . SER A 1 98 ? 24.399 11.438 -9.743 1.00 42.44 98 SER A O 1
ATOM 773 N N . VAL A 1 99 ? 25.197 11.807 -11.810 1.00 51.97 99 VAL A N 1
ATOM 774 C CA . VAL A 1 99 ? 26.479 12.442 -11.445 1.00 51.97 99 VAL A CA 1
ATOM 775 C C . VAL A 1 99 ? 26.287 13.735 -10.631 1.00 51.97 99 VAL A C 1
ATOM 777 O O . VAL A 1 99 ? 27.197 14.150 -9.923 1.00 51.97 99 VAL A O 1
ATOM 780 N N . ALA A 1 100 ? 25.087 14.325 -10.626 1.00 49.62 100 ALA A N 1
ATOM 781 C CA . ALA A 1 100 ? 24.766 15.548 -9.881 1.00 49.62 100 ALA A CA 1
ATOM 782 C C . ALA A 1 100 ? 24.716 15.388 -8.341 1.00 49.62 100 ALA A C 1
ATOM 784 O O . ALA A 1 100 ? 24.589 16.384 -7.635 1.00 49.62 100 ALA A O 1
ATOM 785 N N . THR A 1 101 ? 24.828 14.166 -7.805 1.00 42.56 101 THR A N 1
ATOM 786 C CA . THR A 1 101 ? 24.946 13.900 -6.353 1.00 42.56 101 THR A CA 1
ATOM 787 C C . THR A 1 101 ? 26.341 13.449 -5.903 1.00 42.56 101 THR A C 1
ATOM 789 O O . THR A 1 101 ? 26.537 13.195 -4.715 1.00 42.56 101 THR A O 1
ATOM 792 N N . LYS A 1 102 ? 27.334 13.371 -6.804 1.00 45.50 102 LYS A N 1
ATOM 793 C CA . LYS A 1 102 ? 28.740 13.231 -6.391 1.00 45.50 102 LYS A CA 1
ATOM 794 C C . LYS A 1 102 ? 29.264 14.611 -6.010 1.00 45.50 102 LYS A C 1
ATOM 796 O O . LYS A 1 102 ? 29.690 15.382 -6.863 1.00 45.50 102 LYS A O 1
ATOM 801 N N . GLY A 1 103 ? 29.162 14.917 -4.720 1.00 37.84 103 GLY A N 1
ATOM 802 C CA . GLY A 1 103 ? 29.805 16.074 -4.119 1.00 37.84 103 GLY A CA 1
ATOM 803 C C . GLY A 1 103 ? 31.290 16.131 -4.477 1.00 37.84 103 GLY A C 1
ATOM 804 O O . GLY A 1 103 ? 31.980 15.116 -4.547 1.00 37.84 103 GLY A O 1
ATOM 805 N N . THR A 1 104 ? 31.730 17.350 -4.735 1.00 43.56 104 THR A N 1
ATOM 806 C CA . THR A 1 104 ? 33.101 17.796 -4.944 1.00 43.56 104 THR A CA 1
ATOM 807 C C . THR A 1 104 ? 34.024 17.367 -3.796 1.00 43.56 104 THR A C 1
ATOM 809 O O . THR A 1 104 ? 34.071 18.054 -2.787 1.00 43.56 104 THR A O 1
ATOM 812 N N . THR A 1 105 ? 34.758 16.268 -3.963 1.00 38.72 105 THR A N 1
ATOM 813 C CA . THR A 1 105 ? 35.981 15.855 -3.231 1.00 38.72 105 THR A CA 1
ATOM 814 C C . THR A 1 105 ? 36.540 14.679 -4.051 1.00 38.72 105 THR A C 1
ATOM 816 O O . THR A 1 105 ? 35.818 13.706 -4.247 1.00 38.72 105 THR A O 1
ATOM 819 N N . ASP A 1 106 ? 37.692 14.715 -4.718 1.00 33.94 106 ASP A N 1
ATOM 820 C CA . ASP A 1 106 ? 38.985 15.249 -4.299 1.00 33.94 106 ASP A CA 1
ATOM 821 C C . ASP A 1 106 ? 39.758 15.858 -5.482 1.00 33.94 106 ASP A C 1
ATOM 823 O O . ASP A 1 106 ? 39.800 15.304 -6.583 1.00 33.94 106 ASP A O 1
ATOM 827 N N . ALA A 1 107 ? 40.377 17.011 -5.233 1.00 37.62 107 ALA A N 1
ATOM 828 C CA . ALA A 1 107 ? 41.453 17.566 -6.041 1.00 37.62 107 ALA A CA 1
ATOM 829 C C . ALA A 1 107 ? 42.797 17.284 -5.349 1.00 37.62 107 ALA A C 1
ATOM 831 O O . ALA A 1 107 ? 42.837 17.284 -4.123 1.00 37.62 107 ALA A O 1
ATOM 832 N N . SER A 1 108 ? 43.842 17.170 -6.183 1.00 36.22 108 SER A N 1
ATOM 833 C CA . SER A 1 108 ? 45.275 16.905 -5.921 1.00 36.22 108 SER A CA 1
ATOM 834 C C . SER A 1 108 ? 45.626 15.422 -5.724 1.00 36.22 108 SER A C 1
ATOM 836 O O . SER A 1 108 ? 44.929 14.692 -5.039 1.00 36.22 108 SER A O 1
ATOM 838 N N . GLU A 1 109 ? 46.669 14.834 -6.309 1.00 33.25 109 GLU A N 1
ATOM 839 C CA . GLU A 1 109 ? 47.839 15.251 -7.102 1.00 33.25 109 GLU A CA 1
ATOM 840 C C . GLU A 1 109 ? 48.467 13.899 -7.548 1.00 33.25 109 GLU A C 1
ATOM 842 O O . GLU A 1 109 ? 48.477 12.960 -6.762 1.00 33.25 109 GLU A O 1
ATOM 847 N N . SER A 1 110 ? 48.888 13.613 -8.783 1.00 33.91 110 SER A N 1
ATOM 848 C CA . SER A 1 110 ? 50.168 13.996 -9.399 1.00 33.91 110 SER A CA 1
ATOM 849 C C . SER A 1 110 ? 50.636 12.810 -10.275 1.00 33.91 110 SER A C 1
ATOM 851 O O . SER A 1 110 ? 50.514 11.662 -9.857 1.00 33.91 110 SER A O 1
ATOM 853 N N . GLY A 1 111 ? 51.218 13.092 -11.447 1.00 27.59 111 GLY A N 1
ATOM 854 C CA . GLY A 1 111 ? 52.356 12.312 -11.962 1.00 27.59 111 GLY A CA 1
ATOM 855 C C . GLY A 1 111 ? 52.117 11.143 -12.934 1.00 27.59 111 GLY A C 1
ATOM 856 O O . GLY A 1 111 ? 52.075 9.996 -12.522 1.00 27.59 111 GLY A O 1
ATOM 857 N N . MET A 1 112 ? 52.123 11.466 -14.232 1.00 29.25 112 MET A N 1
ATOM 858 C CA . MET A 1 112 ? 53.031 10.920 -15.266 1.00 29.25 112 MET A CA 1
ATOM 859 C C . MET A 1 112 ? 53.061 9.404 -15.618 1.00 29.25 112 MET A C 1
ATOM 861 O O . MET A 1 112 ? 53.533 8.569 -14.859 1.00 29.25 112 MET A O 1
ATOM 865 N N . ASP A 1 113 ? 52.710 9.160 -16.890 1.00 30.62 113 ASP A N 1
ATOM 866 C CA . ASP A 1 113 ? 53.258 8.199 -17.869 1.00 30.62 113 ASP A CA 1
ATOM 867 C C . ASP A 1 113 ? 53.061 6.664 -17.793 1.00 30.62 113 ASP A C 1
ATOM 869 O O . ASP A 1 113 ? 53.181 6.008 -16.767 1.00 30.62 113 ASP A O 1
ATOM 873 N N . ALA A 1 114 ? 52.916 6.126 -19.019 1.00 30.28 114 ALA A N 1
ATOM 874 C CA . ALA A 1 114 ? 53.209 4.769 -19.511 1.00 30.28 114 ALA A CA 1
ATOM 875 C C . ALA A 1 114 ? 52.056 3.738 -19.637 1.00 30.28 114 ALA A C 1
ATOM 877 O O . ALA A 1 114 ? 51.808 2.906 -18.773 1.00 30.28 114 ALA A O 1
ATOM 878 N N . LEU A 1 115 ? 51.424 3.763 -20.822 1.00 39.16 115 LEU A N 1
ATOM 879 C CA . LEU A 1 115 ? 51.155 2.623 -21.724 1.00 39.16 115 LEU A CA 1
ATOM 880 C C . LEU A 1 115 ? 50.963 1.224 -21.096 1.00 39.16 115 LEU A C 1
ATOM 882 O O . LEU A 1 115 ? 51.945 0.511 -20.912 1.00 39.16 115 LEU A O 1
ATOM 886 N N . VAL A 1 116 ? 49.714 0.749 -20.984 1.00 32.12 116 VAL A N 1
ATOM 887 C CA . VAL A 1 116 ? 49.393 -0.687 -21.131 1.00 32.12 116 VAL A CA 1
ATOM 888 C C . VAL A 1 116 ? 48.027 -0.863 -21.804 1.00 32.12 116 VAL A C 1
ATOM 890 O O . VAL A 1 116 ? 46.999 -0.391 -21.323 1.00 32.12 116 VAL A O 1
ATOM 893 N N . ASP A 1 117 ? 48.056 -1.5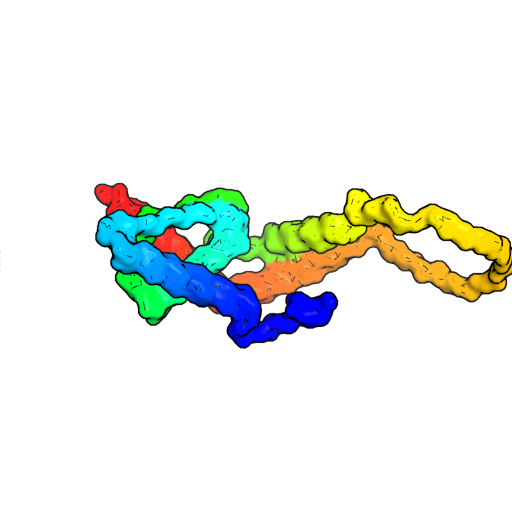56 -22.939 1.00 42.47 117 ASP A N 1
ATOM 894 C CA . ASP A 1 117 ? 46.934 -2.152 -23.660 1.00 42.47 117 ASP A CA 1
ATOM 895 C C . ASP A 1 117 ? 45.963 -2.882 -22.715 1.00 42.47 117 ASP A C 1
ATOM 897 O O . ASP A 1 117 ? 46.358 -3.759 -21.946 1.00 42.47 117 ASP A O 1
ATOM 901 N N . SER A 1 118 ? 44.682 -2.520 -22.745 1.00 32.97 118 SER A N 1
ATOM 902 C CA . SER A 1 118 ? 43.615 -3.262 -22.072 1.00 32.97 118 SER A CA 1
ATOM 903 C C . SER A 1 118 ? 42.277 -2.919 -22.709 1.00 32.97 118 SER A C 1
ATOM 905 O O . SER A 1 118 ? 41.736 -1.840 -22.483 1.00 32.97 118 SER A O 1
ATOM 907 N N . LYS A 1 119 ? 41.773 -3.858 -23.527 1.00 35.28 119 LYS A N 1
ATOM 908 C CA . LYS A 1 119 ? 40.379 -4.028 -23.979 1.00 35.28 119 LYS A CA 1
ATOM 909 C C . LYS A 1 119 ? 39.460 -2.862 -23.612 1.00 35.28 119 LYS A C 1
ATOM 911 O O . LYS A 1 119 ? 38.980 -2.782 -22.480 1.00 35.28 119 LYS A O 1
ATOM 916 N N . ALA A 1 120 ? 39.109 -2.053 -24.608 1.00 38.53 120 ALA A N 1
ATOM 917 C CA . ALA A 1 120 ? 37.915 -1.228 -24.541 1.00 38.53 120 ALA A CA 1
ATOM 918 C C . ALA A 1 120 ? 36.706 -2.155 -24.331 1.00 38.53 120 ALA A C 1
ATOM 920 O O . ALA A 1 120 ? 36.122 -2.684 -25.278 1.00 38.53 120 ALA A O 1
ATOM 921 N N . VAL A 1 121 ? 36.351 -2.395 -23.069 1.00 42.16 121 VAL A N 1
ATOM 922 C CA . VAL A 1 121 ? 35.010 -2.816 -22.694 1.00 42.16 121 VAL A CA 1
ATOM 923 C C . VAL A 1 121 ? 34.141 -1.662 -23.157 1.00 42.16 121 VAL A C 1
ATOM 925 O O . VAL A 1 121 ? 34.104 -0.614 -22.517 1.00 42.16 121 VAL A O 1
ATOM 928 N N . VAL A 1 122 ? 33.544 -1.813 -24.340 1.00 46.34 122 VAL A N 1
ATOM 929 C CA . VAL A 1 122 ? 32.553 -0.878 -24.864 1.00 46.34 122 VAL A CA 1
ATOM 930 C C . VAL A 1 122 ? 31.435 -0.868 -23.837 1.00 46.34 122 VAL A C 1
ATOM 932 O O . VAL A 1 122 ? 30.587 -1.760 -23.817 1.00 46.34 122 VAL A O 1
ATOM 935 N N . ALA A 1 123 ? 31.491 0.096 -22.922 1.00 52.09 123 ALA A N 1
ATOM 936 C CA . ALA A 1 123 ? 30.427 0.321 -21.974 1.00 52.09 123 ALA A CA 1
ATOM 937 C C . ALA A 1 123 ? 29.167 0.579 -22.816 1.00 52.09 123 ALA A C 1
ATOM 939 O O . ALA A 1 123 ? 29.189 1.464 -23.682 1.00 52.09 123 ALA A O 1
ATOM 940 N N . PRO A 1 124 ? 28.109 -0.233 -22.667 1.00 56.62 124 PRO A N 1
ATOM 941 C CA . PRO A 1 124 ? 26.902 -0.063 -23.458 1.00 56.62 124 PRO A CA 1
ATOM 942 C C . PRO A 1 124 ? 26.363 1.359 -23.277 1.00 56.62 124 PRO A C 1
ATOM 944 O O . PRO A 1 124 ? 26.418 1.922 -22.183 1.00 56.62 124 PRO A O 1
ATOM 947 N N . LYS A 1 125 ? 25.880 1.962 -24.373 1.00 60.84 125 LYS A N 1
ATOM 948 C CA . LYS A 1 125 ? 25.356 3.336 -24.359 1.00 60.84 125 LYS A CA 1
ATOM 949 C C . LYS A 1 125 ? 24.296 3.473 -23.250 1.00 60.84 125 LYS A C 1
ATOM 951 O O . LYS A 1 125 ? 23.451 2.580 -23.160 1.00 60.84 125 LYS A O 1
ATOM 956 N N . PRO A 1 126 ? 24.266 4.584 -22.489 1.00 63.59 126 PRO A N 1
ATOM 957 C CA . PRO A 1 126 ? 23.330 4.778 -21.376 1.00 63.59 126 PRO A CA 1
ATOM 958 C C . PRO A 1 126 ? 21.870 4.460 -21.733 1.00 63.59 126 PRO A C 1
ATOM 960 O O . PRO A 1 126 ? 21.206 3.707 -21.030 1.00 63.59 126 PRO A O 1
ATOM 963 N N . ALA A 1 127 ? 21.410 4.887 -22.912 1.00 72.88 127 ALA A N 1
ATOM 964 C CA . ALA A 1 127 ? 20.061 4.591 -23.402 1.00 72.88 127 ALA A CA 1
ATOM 965 C C . ALA A 1 127 ? 19.770 3.084 -23.583 1.00 72.88 127 ALA A C 1
ATOM 967 O O . ALA A 1 127 ? 18.651 2.631 -23.361 1.00 72.88 127 ALA A O 1
ATOM 968 N N . VAL A 1 128 ? 20.773 2.283 -23.963 1.00 74.88 128 VAL A N 1
ATOM 969 C CA . VAL A 1 128 ? 20.629 0.824 -24.121 1.00 74.88 128 VAL A CA 1
ATOM 970 C C . VAL A 1 128 ? 20.546 0.150 -22.754 1.00 74.88 128 VAL A C 1
ATOM 972 O O . VAL A 1 128 ? 19.758 -0.774 -22.572 1.00 74.88 128 VAL A O 1
ATOM 975 N N . THR A 1 129 ? 21.316 0.632 -21.774 1.00 76.94 129 THR A N 1
ATOM 976 C CA . THR A 1 129 ? 21.243 0.122 -20.398 1.00 76.94 129 THR A CA 1
ATOM 977 C C . THR A 1 129 ? 19.931 0.488 -19.707 1.00 76.94 129 THR A C 1
ATOM 979 O O . THR A 1 129 ? 19.379 -0.340 -18.989 1.00 76.94 129 THR A O 1
ATOM 982 N N . GLU A 1 130 ? 19.394 1.682 -19.968 1.00 81.19 130 GLU A N 1
ATOM 983 C CA . GLU A 1 130 ? 18.093 2.129 -19.456 1.00 81.19 130 GLU A CA 1
ATOM 984 C C . GLU A 1 130 ? 16.941 1.301 -20.035 1.00 81.19 130 GLU A C 1
ATOM 986 O O . GLU A 1 130 ? 16.087 0.824 -19.287 1.00 81.19 130 GLU A O 1
ATOM 991 N N . ALA A 1 131 ? 16.953 1.062 -21.351 1.00 83.75 131 ALA A N 1
ATOM 992 C CA . ALA A 1 131 ? 15.956 0.227 -22.016 1.00 83.75 131 ALA A CA 1
ATOM 993 C C . ALA A 1 131 ? 16.017 -1.235 -21.544 1.00 83.75 131 ALA A C 1
ATOM 995 O O . ALA A 1 131 ? 14.981 -1.853 -21.304 1.00 83.75 131 ALA A O 1
ATOM 996 N N . ALA A 1 132 ? 17.223 -1.782 -21.358 1.00 85.62 132 ALA A N 1
ATOM 997 C CA . ALA A 1 132 ? 17.397 -3.130 -20.826 1.00 85.62 132 ALA A CA 1
ATOM 998 C C . ALA A 1 132 ? 16.886 -3.244 -19.379 1.00 85.62 132 ALA A C 1
ATOM 1000 O O . ALA A 1 132 ? 16.198 -4.210 -19.051 1.00 85.62 132 ALA A O 1
ATOM 1001 N N . LEU A 1 133 ? 17.173 -2.253 -18.525 1.00 86.00 133 LEU A N 1
ATOM 1002 C CA . LEU A 1 133 ? 16.667 -2.204 -17.151 1.00 86.00 133 LEU A CA 1
ATOM 1003 C C . LEU A 1 133 ? 15.138 -2.141 -17.120 1.00 86.00 133 LEU A C 1
ATOM 1005 O O . LEU A 1 133 ? 14.517 -2.889 -16.367 1.00 86.00 133 LEU A O 1
ATOM 1009 N N . LEU A 1 134 ? 14.539 -1.279 -17.945 1.00 86.88 134 LEU A N 1
ATOM 1010 C CA . LEU A 1 134 ? 13.088 -1.149 -18.032 1.00 86.88 134 LEU A CA 1
ATOM 1011 C C . LEU A 1 134 ? 12.439 -2.478 -18.439 1.00 86.88 134 LEU A C 1
ATOM 1013 O O . LEU A 1 134 ? 11.550 -2.948 -17.739 1.00 86.88 134 LEU A O 1
ATOM 1017 N N . LEU A 1 135 ? 12.950 -3.132 -19.487 1.00 87.56 135 LEU A N 1
ATOM 1018 C CA . LEU A 1 135 ? 12.435 -4.418 -19.967 1.00 87.56 135 LEU A CA 1
ATOM 1019 C C . LEU A 1 135 ? 12.509 -5.521 -18.898 1.00 87.56 135 LEU A C 1
ATOM 1021 O O . LEU A 1 135 ? 11.568 -6.296 -18.721 1.00 87.56 135 LEU A O 1
ATOM 1025 N N . VAL A 1 136 ? 13.629 -5.601 -18.172 1.00 89.69 136 VAL A N 1
ATOM 1026 C CA . VAL A 1 136 ? 13.800 -6.577 -17.085 1.00 89.69 136 VAL A CA 1
ATOM 1027 C C . VAL A 1 136 ? 12.810 -6.304 -15.952 1.00 89.69 136 VAL A C 1
ATOM 1029 O O . VAL A 1 136 ? 12.197 -7.240 -15.436 1.00 89.69 136 VAL A O 1
ATOM 1032 N N . LEU A 1 137 ? 12.625 -5.036 -15.577 1.00 86.69 137 LEU A N 1
ATOM 1033 C CA . LEU A 1 137 ? 11.671 -4.647 -14.542 1.00 86.69 137 LEU A CA 1
ATOM 1034 C C . LEU A 1 137 ? 10.224 -4.915 -14.969 1.00 86.69 137 LEU A C 1
ATOM 1036 O O . LEU A 1 137 ? 9.455 -5.414 -14.154 1.00 86.69 137 LEU A O 1
ATOM 1040 N N . GLU A 1 138 ? 9.858 -4.657 -16.225 1.00 89.25 138 GLU A N 1
ATOM 1041 C CA . GLU A 1 138 ? 8.524 -4.971 -16.755 1.00 89.25 138 GLU A CA 1
ATOM 1042 C C . GLU A 1 138 ? 8.212 -6.459 -16.607 1.00 89.25 138 GLU A C 1
ATOM 1044 O O . GLU A 1 138 ? 7.181 -6.816 -16.039 1.00 89.25 138 GLU A O 1
ATOM 1049 N N . LYS A 1 139 ? 9.136 -7.337 -17.017 1.00 87.44 139 LYS A N 1
ATOM 1050 C CA . LYS A 1 139 ? 8.961 -8.789 -16.866 1.00 87.44 139 LYS A CA 1
ATOM 1051 C C . LYS A 1 139 ? 8.912 -9.245 -15.416 1.00 87.44 139 LYS A C 1
ATOM 1053 O O . LYS A 1 139 ? 8.144 -10.145 -15.081 1.00 87.44 139 LYS A O 1
ATOM 1058 N N . PHE A 1 140 ? 9.691 -8.617 -14.544 1.00 86.75 140 PHE A N 1
ATOM 1059 C CA . PHE A 1 140 ? 9.625 -8.885 -13.114 1.00 86.75 140 PHE A CA 1
ATOM 1060 C C . PHE A 1 140 ? 8.257 -8.503 -12.527 1.00 86.75 140 PHE A C 1
ATOM 1062 O O . PHE A 1 140 ? 7.631 -9.316 -11.844 1.00 86.75 140 PHE A O 1
ATOM 1069 N N . PHE A 1 141 ? 7.762 -7.297 -12.817 1.00 85.75 141 PHE A N 1
ATOM 1070 C CA . PHE A 1 141 ? 6.475 -6.830 -12.306 1.00 85.75 141 PHE A CA 1
ATOM 1071 C C . PHE A 1 141 ? 5.288 -7.559 -12.937 1.00 85.75 141 PHE A C 1
ATOM 1073 O O . PHE A 1 141 ? 4.301 -7.779 -12.245 1.00 85.75 141 PHE A O 1
ATOM 1080 N N . GLU A 1 142 ? 5.393 -8.032 -14.180 1.00 86.50 142 GLU A N 1
ATOM 1081 C CA . GLU A 1 142 ? 4.387 -8.902 -14.801 1.00 86.50 142 GLU A CA 1
ATOM 1082 C C . GLU A 1 142 ? 4.156 -10.171 -13.968 1.00 86.50 142 GLU A C 1
ATOM 1084 O O . GLU A 1 142 ? 3.017 -10.581 -13.763 1.00 86.50 142 GLU A O 1
ATOM 1089 N N . VAL A 1 143 ? 5.212 -10.764 -13.409 1.00 84.62 143 VAL A N 1
ATOM 1090 C CA . VAL A 1 143 ? 5.085 -11.936 -12.531 1.00 84.62 143 VAL A CA 1
ATOM 1091 C C . VAL A 1 143 ? 4.609 -11.536 -11.135 1.00 84.62 143 VAL A C 1
ATOM 1093 O O . VAL A 1 143 ? 3.652 -12.110 -10.621 1.00 84.62 143 VAL A O 1
ATOM 1096 N N . VAL A 1 144 ? 5.263 -10.550 -10.511 1.00 79.25 144 VAL A N 1
ATOM 1097 C CA . VAL A 1 144 ? 5.005 -10.171 -9.109 1.00 79.25 144 VAL A CA 1
ATOM 1098 C C . VAL A 1 144 ? 3.588 -9.645 -8.905 1.00 79.25 144 VAL A C 1
ATOM 1100 O O . VAL A 1 144 ? 2.937 -10.007 -7.926 1.00 79.25 144 VAL A O 1
ATOM 1103 N N . LEU A 1 145 ? 3.090 -8.814 -9.820 1.00 78.50 145 LEU A N 1
ATOM 1104 C CA . LEU A 1 145 ? 1.769 -8.200 -9.699 1.00 78.50 145 LEU A CA 1
ATOM 1105 C C . LEU A 1 145 ? 0.627 -9.205 -9.902 1.00 78.50 145 LEU A C 1
ATOM 1107 O O . LEU A 1 145 ? -0.451 -9.020 -9.342 1.00 78.50 145 LEU A O 1
ATOM 1111 N N . ASN A 1 146 ? 0.879 -10.293 -10.634 1.00 80.19 146 ASN A N 1
ATOM 1112 C CA . ASN A 1 146 ? -0.080 -11.378 -10.842 1.00 80.19 146 ASN A CA 1
ATOM 1113 C C . ASN A 1 146 ? -0.076 -12.429 -9.717 1.00 80.19 146 ASN A C 1
ATOM 1115 O O . ASN A 1 146 ? -0.849 -13.389 -9.766 1.00 80.19 146 ASN A O 1
ATOM 1119 N N . LEU A 1 147 ? 0.756 -12.273 -8.679 1.00 78.44 147 LEU A N 1
ATOM 1120 C CA . LEU A 1 147 ? 0.715 -13.165 -7.522 1.00 78.44 147 LEU A CA 1
ATOM 1121 C C . LEU A 1 147 ? -0.625 -13.022 -6.770 1.00 78.44 147 LEU A C 1
ATOM 1123 O O . LEU A 1 147 ? -1.062 -11.896 -6.505 1.00 78.44 147 LEU A O 1
ATOM 1127 N N . PRO A 1 148 ? -1.256 -14.134 -6.333 1.00 73.69 148 PRO A N 1
ATOM 1128 C CA . PRO A 1 148 ? -2.563 -14.102 -5.667 1.00 73.69 148 PRO A CA 1
ATOM 1129 C C . PRO A 1 148 ? -2.620 -13.174 -4.449 1.00 73.69 148 PRO A C 1
ATOM 1131 O O . PRO A 1 148 ? -3.620 -12.494 -4.228 1.00 73.69 148 PRO A O 1
ATOM 1134 N N . THR A 1 149 ? -1.534 -13.112 -3.675 1.00 69.62 149 THR A N 1
ATOM 1135 C CA . THR A 1 149 ? -1.421 -12.254 -2.491 1.00 69.62 149 THR A CA 1
ATOM 1136 C C . THR A 1 149 ? -1.515 -10.771 -2.852 1.00 69.62 149 THR A C 1
ATOM 1138 O O . THR A 1 149 ? -2.228 -10.027 -2.187 1.00 69.62 149 THR A O 1
ATOM 1141 N N . VAL A 1 150 ? -0.857 -10.345 -3.936 1.00 67.44 150 VAL A N 1
ATOM 1142 C CA . VAL A 1 150 ? -0.869 -8.946 -4.392 1.00 67.44 150 VAL A CA 1
ATOM 1143 C C . VAL A 1 150 ? -2.247 -8.570 -4.924 1.00 67.44 150 VAL A C 1
ATOM 1145 O O . VAL A 1 150 ? -2.799 -7.538 -4.545 1.00 67.44 150 VAL A O 1
ATOM 1148 N N . ASN A 1 151 ? -2.850 -9.453 -5.720 1.00 67.81 151 ASN A N 1
ATOM 1149 C CA . ASN A 1 151 ? -4.192 -9.240 -6.253 1.00 67.81 151 ASN A CA 1
ATOM 1150 C C . ASN A 1 151 ? -5.252 -9.148 -5.135 1.00 67.81 151 ASN A C 1
ATOM 1152 O O . ASN A 1 151 ? -6.176 -8.336 -5.197 1.00 67.81 151 ASN A O 1
ATOM 1156 N N . ARG A 1 152 ? -5.081 -9.920 -4.051 1.00 67.12 152 ARG A N 1
ATOM 1157 C CA . ARG A 1 152 ? -5.947 -9.845 -2.867 1.00 67.12 152 ARG A CA 1
ATOM 1158 C C . ARG A 1 152 ? -5.913 -8.463 -2.208 1.00 67.12 152 ARG A C 1
ATOM 1160 O O . ARG A 1 152 ? -6.967 -7.993 -1.787 1.00 67.12 152 ARG A O 1
ATOM 1167 N N . TYR A 1 153 ? -4.757 -7.799 -2.141 1.00 70.75 153 TYR A N 1
ATOM 1168 C CA . TYR A 1 153 ? -4.668 -6.443 -1.585 1.00 70.75 153 TYR A CA 1
ATOM 1169 C C . TYR A 1 153 ? -5.439 -5.431 -2.425 1.00 70.75 153 TYR A C 1
ATOM 1171 O O . TYR A 1 153 ? -6.197 -4.642 -1.867 1.00 70.75 153 TYR A O 1
ATOM 1179 N N . SER A 1 154 ? -5.333 -5.501 -3.752 1.00 64.62 154 SER A N 1
ATOM 1180 C CA . SER A 1 154 ? -6.121 -4.645 -4.644 1.00 64.62 154 SER A CA 1
ATOM 1181 C C . SER A 1 154 ? -7.626 -4.833 -4.432 1.00 64.62 154 SER A C 1
ATOM 1183 O O . SER A 1 154 ? -8.356 -3.851 -4.309 1.00 64.62 154 SER A O 1
ATOM 1185 N N . ILE A 1 155 ? -8.088 -6.081 -4.302 1.00 64.00 155 ILE A N 1
ATOM 1186 C CA . ILE A 1 155 ? -9.500 -6.397 -4.035 1.00 64.00 155 ILE A CA 1
ATOM 1187 C C . ILE A 1 155 ? -9.948 -5.869 -2.667 1.00 64.00 155 ILE A C 1
ATOM 1189 O O . ILE A 1 155 ? -11.030 -5.294 -2.564 1.00 64.00 155 ILE A O 1
ATOM 1193 N N . LEU A 1 156 ? -9.133 -6.038 -1.620 1.00 63.53 156 LEU A N 1
ATOM 1194 C CA . LEU A 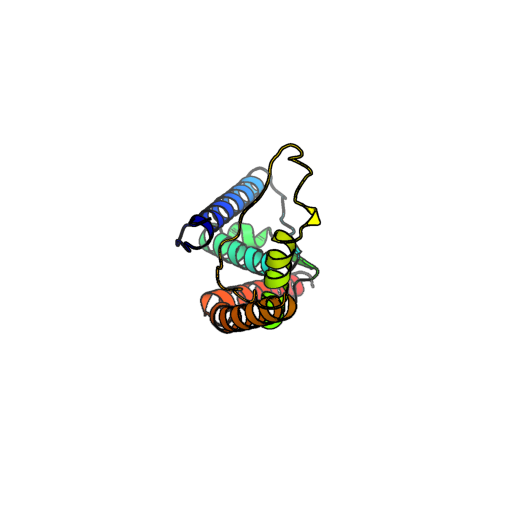1 156 ? -9.456 -5.564 -0.270 1.00 63.53 156 LEU A CA 1
ATOM 1195 C C . LEU A 1 156 ? -9.641 -4.046 -0.229 1.00 63.53 156 LEU A C 1
ATOM 1197 O O . LEU A 1 156 ? -10.594 -3.564 0.381 1.00 63.53 156 LEU A O 1
ATOM 1201 N N . VAL A 1 157 ? -8.768 -3.298 -0.903 1.00 61.62 157 VAL A N 1
ATOM 1202 C CA . VAL A 1 157 ? -8.870 -1.836 -0.929 1.00 61.62 157 VAL A CA 1
ATOM 1203 C C . VAL A 1 157 ? -10.045 -1.367 -1.795 1.00 61.62 157 VAL A C 1
ATOM 1205 O O . VAL A 1 157 ? -10.769 -0.457 -1.404 1.00 61.62 157 VAL A O 1
ATOM 1208 N N . LEU A 1 158 ? -10.317 -2.010 -2.936 1.00 60.34 158 LEU A N 1
ATOM 1209 C CA . LEU A 1 158 ? -11.526 -1.709 -3.718 1.00 60.34 158 LEU A CA 1
ATOM 1210 C C . LEU A 1 158 ? -12.798 -1.988 -2.908 1.00 60.34 158 LEU A C 1
ATOM 1212 O O . LEU A 1 158 ? -13.725 -1.179 -2.913 1.00 60.34 158 LEU A O 1
ATOM 1216 N N . GLY A 1 159 ? -12.823 -3.101 -2.174 1.00 60.66 159 GLY A N 1
ATOM 1217 C CA . GLY A 1 159 ? -13.915 -3.447 -1.271 1.00 60.66 159 GLY A CA 1
ATOM 1218 C C . GLY A 1 159 ? -14.111 -2.412 -0.164 1.00 60.66 159 GLY A C 1
ATOM 1219 O O . GLY A 1 159 ? -15.249 -2.024 0.101 1.00 60.66 159 GLY A O 1
ATOM 1220 N N . SER A 1 160 ? -13.030 -1.910 0.447 1.00 62.47 160 SER A N 1
ATOM 1221 C CA . SER A 1 160 ? -13.131 -0.877 1.484 1.00 62.47 160 SER A CA 1
ATOM 1222 C C . SER A 1 160 ? -13.626 0.456 0.925 1.00 62.47 160 SER A C 1
ATOM 1224 O O . SER A 1 160 ? -14.487 1.080 1.538 1.00 62.47 160 SER A O 1
ATOM 1226 N N . LEU A 1 161 ? -13.173 0.872 -0.262 1.00 59.31 161 LEU A N 1
ATOM 1227 C CA . LEU A 1 161 ? -13.683 2.080 -0.917 1.00 59.31 161 LEU A CA 1
ATOM 1228 C C . LEU A 1 161 ? -15.182 1.986 -1.218 1.00 59.31 161 LEU A C 1
ATOM 1230 O O . LEU A 1 161 ? -15.915 2.938 -0.953 1.00 59.31 161 LEU A O 1
ATOM 1234 N N . VAL A 1 162 ? -15.649 0.845 -1.736 1.00 59.16 162 VAL A N 1
ATOM 1235 C CA . VAL A 1 162 ? -17.082 0.609 -1.980 1.00 59.16 162 VAL A CA 1
ATOM 1236 C C . VAL A 1 162 ? -17.861 0.622 -0.665 1.00 59.16 162 VAL A C 1
ATOM 1238 O O . VAL A 1 162 ? -18.906 1.265 -0.587 1.00 59.16 162 VAL A O 1
ATOM 1241 N N . TYR A 1 163 ? -17.340 -0.019 0.385 1.00 57.81 163 TYR A N 1
ATOM 1242 C CA . TYR A 1 163 ? -17.948 -0.006 1.716 1.00 57.81 163 TYR A CA 1
ATOM 1243 C C . TYR A 1 163 ? -18.084 1.419 2.274 1.00 57.81 163 TYR A C 1
ATOM 1245 O O . TYR A 1 163 ? -19.165 1.802 2.719 1.00 57.81 163 TYR A O 1
ATOM 1253 N N . PHE A 1 164 ? -17.032 2.239 2.185 1.00 62.34 164 PHE A N 1
ATOM 1254 C CA . PHE A 1 164 ? -17.074 3.635 2.633 1.00 62.34 164 PHE A CA 1
ATOM 1255 C C . PHE A 1 164 ? -17.981 4.519 1.774 1.00 62.34 164 PHE A C 1
ATOM 1257 O O . PHE A 1 164 ? -18.587 5.453 2.295 1.00 62.34 164 PHE A O 1
ATOM 1264 N N . TRP A 1 165 ? -18.097 4.239 0.475 1.00 53.59 165 TRP A N 1
ATOM 1265 C CA . TRP A 1 165 ? -18.987 4.983 -0.414 1.00 53.59 165 TRP A CA 1
ATOM 1266 C C . TRP A 1 165 ? -20.466 4.660 -0.167 1.00 53.59 165 TRP A C 1
ATOM 1268 O O . TRP A 1 165 ? -21.295 5.566 -0.175 1.00 53.59 165 TRP A O 1
ATOM 1278 N N . ILE A 1 166 ? -20.800 3.389 0.087 1.00 55.62 166 ILE A N 1
ATOM 1279 C CA . ILE A 1 166 ? -22.169 2.964 0.421 1.00 55.62 166 ILE A CA 1
ATOM 1280 C C . ILE A 1 166 ? -22.552 3.419 1.835 1.00 55.62 166 ILE A C 1
ATOM 1282 O O . ILE A 1 166 ? -23.658 3.904 2.026 1.00 55.62 166 ILE A O 1
ATOM 1286 N N . GLY A 1 167 ? -21.649 3.300 2.814 1.00 52.66 167 GLY A N 1
ATOM 1287 C CA . GLY A 1 167 ? -21.922 3.646 4.214 1.00 52.66 167 GLY A CA 1
ATOM 1288 C C . GLY A 1 167 ? -22.059 5.145 4.513 1.00 52.66 167 GLY A C 1
ATOM 1289 O O . GLY A 1 167 ? -22.490 5.494 5.607 1.00 52.66 167 GLY A O 1
ATOM 1290 N N . ASN A 1 168 ? -21.698 6.023 3.571 1.00 49.72 168 ASN A N 1
ATOM 1291 C CA . ASN A 1 168 ? -21.848 7.482 3.675 1.00 49.72 168 ASN A CA 1
ATOM 1292 C C . ASN A 1 168 ? -23.012 8.042 2.821 1.00 49.72 168 ASN A C 1
ATOM 1294 O O . ASN A 1 168 ? -23.077 9.256 2.614 1.00 49.72 168 ASN A O 1
ATOM 1298 N N . ARG A 1 169 ? -23.908 7.188 2.305 1.00 43.69 169 ARG A N 1
ATOM 1299 C CA . ARG A 1 169 ? -25.209 7.591 1.740 1.00 43.69 169 ARG A CA 1
ATOM 1300 C C . ARG A 1 169 ? -26.325 7.347 2.745 1.00 43.69 169 ARG A C 1
ATOM 1302 O O . ARG A 1 169 ? -27.268 8.165 2.738 1.00 43.69 169 ARG A O 1
#

pLDDT: mean 71.04, std 19.7, range [27.59, 94.12]

Radius of gyration: 23.05 Å; chains: 1; bounding box: 78×32×49 Å

Organism: Rosa chinensis (NCBI:txid74649)

Foldseek 3Di:
DVLVPDPDDVDPVVVVLVVVLVVLVVVPVVDPPAADEAEAEAQVSLLSVLVSLVVCVVPPVVNLVRYLYYHYHNHDDLQDQLLVQLVVVLCVVVVVVDPVPPDDDDDDDDDDDDDDDDDPPVPPDPVVVSVVSSVVSSVVCVVVCPPPVNSSSSVSNVVSNVVSVVVVD